Protein AF-A0A0R1ZLY5-F1 (afdb_monomer_lite)

Structure (mmCIF, N/CA/C/O backbone):
data_AF-A0A0R1ZLY5-F1
#
_entry.id   AF-A0A0R1ZLY5-F1
#
loop_
_atom_site.group_PDB
_atom_site.id
_atom_site.type_symbol
_atom_site.label_atom_id
_atom_site.label_alt_id
_atom_site.label_comp_id
_atom_site.label_asym_id
_atom_site.label_entity_id
_atom_site.label_seq_id
_atom_site.pdbx_PDB_ins_code
_atom_site.Cartn_x
_atom_site.Cartn_y
_atom_site.Cartn_z
_atom_site.occupancy
_atom_site.B_iso_or_equiv
_atom_site.auth_seq_id
_atom_site.auth_comp_id
_atom_site.auth_asym_id
_atom_site.auth_atom_id
_atom_site.pdbx_PDB_model_num
ATOM 1 N N . MET A 1 1 ? 15.701 13.823 1.569 1.00 39.06 1 MET A N 1
ATOM 2 C CA . MET A 1 1 ? 14.254 14.035 1.330 1.00 39.06 1 MET A CA 1
ATOM 3 C C . MET A 1 1 ? 13.509 12.902 2.009 1.00 39.06 1 MET A C 1
ATOM 5 O O . MET A 1 1 ? 13.848 11.758 1.742 1.00 39.06 1 MET A O 1
ATOM 9 N N . GLY A 1 2 ? 12.582 13.199 2.921 1.00 54.44 2 GLY A N 1
ATOM 10 C CA . GLY A 1 2 ? 11.719 12.169 3.505 1.00 54.44 2 GLY A CA 1
ATOM 11 C C . GLY A 1 2 ? 10.711 11.690 2.463 1.00 54.44 2 GLY A C 1
ATOM 12 O O . GLY A 1 2 ? 10.192 12.507 1.705 1.00 54.44 2 GLY A O 1
ATOM 13 N N . VAL A 1 3 ? 10.481 10.382 2.391 1.00 60.22 3 VAL A N 1
ATOM 14 C CA . VAL A 1 3 ? 9.402 9.816 1.573 1.00 60.22 3 VAL A CA 1
ATOM 15 C C . VAL A 1 3 ? 8.084 10.113 2.285 1.00 60.22 3 VAL A C 1
ATOM 17 O O . VAL A 1 3 ? 7.973 9.901 3.494 1.00 60.22 3 VAL A O 1
ATOM 20 N N . GLU A 1 4 ? 7.116 10.645 1.545 1.00 68.56 4 GLU A N 1
ATOM 21 C CA . GLU A 1 4 ? 5.761 10.904 2.026 1.00 68.56 4 GLU A CA 1
ATOM 22 C C . GLU A 1 4 ? 4.780 10.065 1.209 1.00 68.56 4 GLU A C 1
ATOM 24 O O . GLU A 1 4 ? 4.913 9.975 -0.017 1.00 68.56 4 GLU A O 1
ATOM 29 N N . PHE A 1 5 ? 3.780 9.487 1.871 1.00 69.38 5 PHE A N 1
ATOM 30 C CA . PHE A 1 5 ? 2.720 8.737 1.205 1.00 69.38 5 PHE A CA 1
ATOM 31 C C . PHE A 1 5 ? 1.347 9.180 1.697 1.00 69.38 5 PHE A C 1
ATOM 33 O O . PHE A 1 5 ? 1.143 9.524 2.867 1.00 69.38 5 PHE A O 1
ATOM 40 N N . LYS A 1 6 ? 0.387 9.199 0.774 1.00 73.06 6 LYS A N 1
ATOM 41 C CA . LYS A 1 6 ? -1.008 9.501 1.063 1.00 73.06 6 LYS A CA 1
ATOM 42 C C . LYS A 1 6 ? -1.801 8.201 1.106 1.00 73.06 6 LYS A C 1
ATOM 44 O O . LYS A 1 6 ? -1.775 7.424 0.162 1.00 73.06 6 LYS A O 1
ATOM 49 N N . VAL A 1 7 ? -2.564 8.006 2.168 1.00 74.81 7 VAL A N 1
ATOM 50 C CA . VAL A 1 7 ? -3.561 6.945 2.274 1.00 74.81 7 VAL A CA 1
ATOM 51 C C . VAL A 1 7 ? -4.941 7.515 1.979 1.00 74.81 7 VAL A C 1
ATOM 53 O O . VAL A 1 7 ? -5.256 8.636 2.380 1.00 74.81 7 VAL A O 1
ATOM 56 N N . GLN A 1 8 ? -5.777 6.769 1.271 1.00 76.00 8 GLN A N 1
ATOM 57 C CA . GLN A 1 8 ? -7.203 7.056 1.130 1.00 76.00 8 GLN A CA 1
ATOM 58 C C . GLN A 1 8 ? -7.993 5.774 1.340 1.00 76.00 8 GLN A C 1
ATOM 60 O O . GLN A 1 8 ? -7.547 4.696 0.971 1.00 76.00 8 GLN A O 1
ATOM 65 N N . ILE A 1 9 ? -9.149 5.894 1.966 1.00 75.00 9 ILE A N 1
ATOM 66 C CA . ILE A 1 9 ? -10.035 4.784 2.285 1.00 75.00 9 ILE A CA 1
ATOM 67 C C . ILE A 1 9 ? -11.384 5.174 1.738 1.00 75.00 9 ILE A C 1
ATOM 69 O O . ILE A 1 9 ? -11.871 6.270 2.036 1.00 75.00 9 ILE A O 1
ATOM 73 N N . PHE A 1 10 ? -11.946 4.302 0.920 1.00 73.19 10 PHE A N 1
ATOM 74 C CA . PHE A 1 10 ? -13.261 4.514 0.350 1.00 73.19 10 PHE A CA 1
ATOM 75 C C . PHE A 1 10 ? -14.304 3.668 1.063 1.00 73.19 10 PHE A C 1
ATOM 77 O O . PHE A 1 10 ? -13.975 2.683 1.727 1.00 73.19 10 PHE A O 1
ATOM 84 N N . ASP A 1 11 ? -15.559 4.083 0.923 1.00 65.31 11 ASP A N 1
ATOM 85 C CA . ASP A 1 11 ? -16.693 3.261 1.307 1.00 65.31 11 ASP A CA 1
ATOM 86 C C . ASP A 1 11 ? -16.713 1.935 0.532 1.00 65.31 11 ASP A C 1
ATOM 88 O O . ASP A 1 11 ? -15.950 1.692 -0.405 1.00 65.31 11 ASP A O 1
ATOM 92 N N . ASN A 1 12 ? -17.618 1.060 0.948 1.00 63.25 12 ASN A N 1
ATOM 93 C CA . ASN A 1 12 ? -17.848 -0.250 0.350 1.00 63.25 12 ASN A CA 1
ATOM 94 C C . ASN A 1 12 ? -18.274 -0.209 -1.130 1.00 63.25 12 ASN A C 1
ATOM 96 O O . ASN A 1 12 ? -18.310 -1.238 -1.796 1.00 63.25 12 ASN A O 1
ATOM 100 N N . ARG A 1 13 ? -18.623 0.971 -1.649 1.00 61.69 13 ARG A N 1
ATOM 101 C CA . ARG A 1 13 ? -18.973 1.185 -3.056 1.00 61.69 13 ARG A CA 1
ATOM 102 C C . ARG A 1 13 ? -17.838 1.827 -3.843 1.00 61.69 13 ARG A C 1
ATOM 104 O O . ARG A 1 13 ? -17.971 2.004 -5.044 1.00 61.69 13 ARG A O 1
ATOM 111 N N . GLY A 1 14 ? -16.732 2.200 -3.198 1.00 62.78 14 GLY A N 1
ATOM 112 C CA . GLY A 1 14 ? -15.661 2.949 -3.849 1.00 62.78 14 GLY A CA 1
ATOM 113 C C . GLY A 1 14 ? -16.071 4.359 -4.298 1.00 62.78 14 GLY A C 1
ATOM 114 O O . GLY A 1 14 ? -15.314 5.017 -5.005 1.00 62.78 14 GLY A O 1
ATOM 115 N N . GLU A 1 15 ? -17.246 4.846 -3.900 1.00 63.34 15 GLU A N 1
ATOM 116 C CA . GLU A 1 15 ? -17.850 6.082 -4.417 1.00 63.34 15 GLU A CA 1
ATOM 117 C C . GLU A 1 15 ? -17.428 7.305 -3.598 1.00 63.34 15 GLU A C 1
ATOM 119 O O . GLU A 1 15 ? -17.327 8.417 -4.122 1.00 63.34 15 GLU A O 1
ATOM 124 N N . ALA A 1 16 ? -17.157 7.110 -2.305 1.00 64.31 16 ALA A N 1
ATOM 125 C CA . ALA A 1 16 ? -16.828 8.191 -1.386 1.00 64.31 16 ALA A CA 1
ATOM 126 C C . ALA A 1 16 ? -15.566 7.889 -0.579 1.00 64.31 16 ALA A C 1
ATOM 128 O O . ALA A 1 16 ? -15.399 6.796 -0.047 1.00 64.31 16 ALA A O 1
ATOM 129 N N . ILE A 1 17 ? -14.699 8.893 -0.420 1.00 70.88 17 ILE A N 1
ATOM 130 C CA . ILE A 1 17 ? -13.571 8.827 0.515 1.00 70.88 17 ILE A CA 1
ATOM 131 C C . ILE A 1 17 ? -14.124 8.961 1.938 1.00 70.88 17 ILE A C 1
ATOM 133 O O . ILE A 1 17 ? -14.544 10.048 2.338 1.00 70.88 17 ILE A O 1
ATOM 137 N N . ILE A 1 18 ? -14.077 7.876 2.708 1.00 68.75 18 ILE A N 1
ATOM 138 C CA . ILE A 1 18 ? -14.485 7.840 4.120 1.00 68.75 18 ILE A CA 1
ATOM 139 C C . ILE A 1 18 ? -13.324 8.125 5.068 1.00 68.75 18 ILE A C 1
ATOM 141 O O . ILE A 1 18 ? -13.538 8.442 6.223 1.00 68.75 18 ILE A O 1
ATOM 145 N N . ALA A 1 19 ? -12.079 8.031 4.616 1.00 69.31 19 ALA A N 1
ATOM 146 C CA . ALA A 1 19 ? -10.931 8.500 5.379 1.00 69.31 19 ALA A CA 1
ATOM 147 C C . ALA A 1 19 ? -9.766 8.781 4.433 1.00 69.31 19 ALA A C 1
ATOM 149 O O . ALA A 1 19 ? -9.660 8.225 3.346 1.00 69.31 19 ALA A O 1
ATOM 150 N N . GLN A 1 20 ? -8.855 9.657 4.831 1.00 68.69 20 GLN A N 1
ATOM 151 C CA . GLN A 1 20 ? -7.579 9.821 4.128 1.00 68.69 20 GLN A CA 1
ATOM 152 C C . GLN A 1 20 ? -6.447 9.844 5.140 1.00 68.69 20 GLN A C 1
ATOM 154 O O . GLN A 1 20 ? -6.707 9.696 6.309 1.00 68.69 20 GLN A O 1
ATOM 159 N N . GLY A 1 21 ? -5.203 9.959 4.731 1.00 66.75 21 GLY A N 1
ATOM 160 C CA . GLY A 1 21 ? -4.020 9.937 5.576 1.00 66.75 21 GLY A CA 1
ATOM 161 C C . GLY A 1 21 ? -2.935 10.644 4.789 1.00 66.75 21 GLY A C 1
ATOM 162 O O . GLY A 1 21 ? -2.778 10.332 3.617 1.00 66.75 21 GLY A O 1
ATOM 163 N N . LEU A 1 22 ? -2.195 11.590 5.351 1.00 69.25 22 LEU A N 1
ATOM 164 C CA . LEU A 1 22 ? -0.928 12.015 4.749 1.00 69.25 22 LEU A CA 1
ATOM 165 C C . LEU A 1 22 ? 0.164 11.701 5.745 1.00 69.25 22 LEU A C 1
ATOM 167 O O . LEU A 1 22 ? 0.196 12.356 6.780 1.00 69.25 22 LEU A O 1
ATOM 171 N N . VAL A 1 23 ? 1.002 10.719 5.430 1.00 67.50 23 VAL A N 1
ATOM 172 C CA . VAL A 1 23 ? 2.166 10.345 6.226 1.00 67.50 23 VAL A CA 1
ATOM 173 C C . VAL A 1 23 ? 3.381 11.041 5.640 1.00 67.50 23 VAL A C 1
ATOM 175 O O . VAL A 1 23 ? 3.787 10.749 4.518 1.00 67.50 23 VAL A O 1
ATOM 178 N N . GLY A 1 24 ? 3.964 11.959 6.405 1.00 65.31 24 GLY A N 1
ATOM 179 C CA . GLY A 1 24 ? 5.207 12.637 6.041 1.00 65.31 24 GLY A CA 1
ATOM 180 C C . GLY A 1 24 ? 6.249 12.573 7.150 1.00 65.31 24 GLY A C 1
ATOM 181 O O . GLY A 1 24 ? 5.917 12.295 8.305 1.00 65.31 24 GLY A O 1
ATOM 182 N N . ARG A 1 25 ? 7.511 12.855 6.791 1.00 64.44 25 ARG A N 1
ATOM 183 C CA . ARG A 1 25 ? 8.661 12.920 7.721 1.00 64.44 25 ARG A CA 1
ATOM 184 C C . ARG A 1 25 ? 8.899 11.626 8.518 1.00 64.44 25 ARG A C 1
ATOM 186 O O . ARG A 1 25 ? 9.163 11.645 9.718 1.00 64.44 25 ARG A O 1
ATOM 193 N N . ILE A 1 26 ? 8.804 10.482 7.842 1.00 60.84 26 ILE A N 1
ATOM 194 C CA . ILE A 1 26 ? 9.117 9.170 8.428 1.00 60.84 26 ILE A CA 1
ATOM 195 C C . ILE A 1 26 ? 10.593 9.156 8.864 1.00 60.84 26 ILE A C 1
ATOM 197 O O . ILE A 1 26 ? 11.458 9.618 8.116 1.00 60.84 26 ILE A O 1
ATOM 201 N N . SER A 1 27 ? 10.869 8.641 10.067 1.00 51.97 27 SER A N 1
ATOM 202 C CA . SER A 1 27 ? 12.217 8.582 10.667 1.00 51.97 27 SER A CA 1
ATOM 203 C C . SER A 1 27 ? 12.859 9.946 11.008 1.00 51.97 27 SER A C 1
ATOM 205 O O . SER A 1 27 ? 14.075 10.027 11.173 1.00 51.97 27 SER A O 1
ATOM 207 N N . GLN A 1 28 ? 12.067 11.016 11.139 1.00 54.44 28 GLN A N 1
ATOM 208 C CA . GLN A 1 28 ? 12.472 12.279 11.782 1.00 54.44 28 GLN A CA 1
ATOM 209 C C . GLN A 1 28 ? 11.835 12.382 13.182 1.00 54.44 28 GLN A C 1
ATOM 211 O O . GLN A 1 28 ? 10.938 11.602 13.494 1.00 54.44 28 GLN A O 1
ATOM 216 N N . GLN A 1 29 ? 12.286 13.317 14.035 1.00 42.22 29 GLN A N 1
ATOM 217 C CA . GLN A 1 29 ? 11.785 13.472 15.419 1.00 42.22 29 GLN A CA 1
ATOM 218 C C . GLN A 1 29 ? 10.248 13.600 15.510 1.00 42.22 29 GLN A C 1
ATOM 220 O O . GLN A 1 29 ? 9.670 13.227 16.528 1.00 42.22 29 GLN A O 1
ATOM 225 N N . GLU A 1 30 ? 9.583 14.031 14.432 1.00 41.09 30 GLU A N 1
ATOM 226 C CA . GLU A 1 30 ? 8.127 14.099 14.326 1.00 41.09 30 GLU A CA 1
ATOM 227 C C . GLU A 1 30 ? 7.645 13.597 12.956 1.00 41.09 30 GLU A C 1
ATOM 229 O O . GLU A 1 30 ? 8.057 14.108 11.912 1.00 41.09 30 GLU A O 1
ATOM 234 N N . SER A 1 31 ? 6.726 12.628 12.958 1.00 42.53 31 SER A N 1
ATOM 235 C CA . SER A 1 31 ? 5.930 12.248 11.785 1.00 42.53 31 SER A CA 1
ATOM 236 C C . SER A 1 31 ? 4.496 12.765 11.955 1.00 42.53 31 SER A C 1
ATOM 238 O O . SER A 1 31 ? 3.996 12.900 13.072 1.00 42.53 31 SER A O 1
ATOM 240 N N . SER A 1 32 ? 3.815 13.084 10.853 1.00 46.06 32 SER A N 1
ATOM 241 C CA . SER A 1 32 ? 2.427 13.583 10.890 1.00 46.06 32 SER A CA 1
ATOM 242 C C . SER A 1 32 ? 1.529 12.724 10.007 1.00 46.06 32 SER A C 1
ATOM 244 O O . SER A 1 32 ? 1.983 12.340 8.931 1.00 46.06 32 SER A O 1
ATOM 246 N N . ILE A 1 33 ? 0.304 12.412 10.464 1.00 49.44 33 ILE A N 1
ATOM 247 C CA . ILE A 1 33 ? -0.682 11.563 9.769 1.00 49.44 33 ILE A CA 1
ATOM 248 C C . ILE A 1 33 ? -2.045 12.279 9.709 1.00 49.44 33 ILE A C 1
ATOM 250 O O . ILE A 1 33 ? -2.853 12.217 10.630 1.00 49.44 33 ILE A O 1
ATOM 254 N N . LYS A 1 34 ? -2.352 12.966 8.603 1.00 44.03 34 LYS A N 1
ATOM 255 C CA . LYS A 1 34 ? -3.630 13.712 8.485 1.00 44.03 34 LYS A CA 1
ATOM 256 C C . LYS A 1 34 ? -4.782 12.878 7.932 1.00 44.03 34 LYS A C 1
ATOM 258 O O . LYS A 1 34 ? -4.759 12.580 6.738 1.00 44.03 34 LYS A O 1
ATOM 263 N N . VAL A 1 35 ? -5.816 12.603 8.735 1.00 46.44 35 VAL A N 1
ATOM 264 C CA . VAL A 1 35 ? -7.001 11.835 8.319 1.00 46.44 35 VAL A CA 1
ATOM 265 C C . VAL A 1 35 ? -8.256 12.699 8.184 1.00 46.44 35 VAL A C 1
ATOM 267 O O . VAL A 1 35 ? -8.802 13.161 9.174 1.00 46.44 35 VAL A O 1
ATOM 270 N N . LYS A 1 36 ? -8.800 12.898 6.962 1.00 45.28 36 LYS A N 1
ATOM 271 C CA . LYS A 1 36 ? -10.162 13.476 6.817 1.00 45.28 36 LYS A CA 1
ATOM 272 C C . LYS A 1 36 ? -11.219 12.401 7.071 1.00 45.28 36 LYS A C 1
ATOM 274 O O . LYS A 1 36 ? -11.879 11.938 6.152 1.00 45.28 36 LYS A O 1
ATOM 279 N N . TYR A 1 37 ? -11.362 12.068 8.343 1.00 43.28 37 TYR A N 1
ATOM 280 C CA . TYR A 1 37 ? -12.617 11.713 8.991 1.00 43.28 37 TYR A CA 1
ATOM 281 C C . TYR A 1 37 ? -12.587 12.423 10.345 1.00 43.28 37 TYR A C 1
ATOM 283 O O . TYR A 1 37 ? -12.088 11.869 11.308 1.00 43.28 37 TYR A O 1
ATOM 291 N N . LYS A 1 38 ? -12.959 13.713 10.367 1.00 46.16 38 LYS A N 1
ATOM 292 C CA . LYS A 1 38 ? -13.051 14.631 11.532 1.00 46.16 38 LYS A CA 1
ATOM 293 C C . LYS A 1 38 ? -11.977 14.543 12.650 1.00 46.16 38 LYS A C 1
ATOM 295 O O . LYS A 1 38 ? -12.225 15.067 13.731 1.00 46.16 38 LYS A O 1
ATOM 300 N N . VAL A 1 39 ? -10.813 13.926 12.424 1.00 50.69 39 VAL A N 1
ATOM 301 C CA . VAL A 1 39 ? -9.774 13.685 13.436 1.00 50.69 39 VAL A CA 1
ATOM 302 C C . VAL A 1 39 ? -8.393 13.710 12.779 1.00 50.69 39 VAL A C 1
ATOM 304 O O . VAL A 1 39 ? -8.047 12.834 11.990 1.00 50.69 39 VAL A O 1
ATOM 307 N N . AS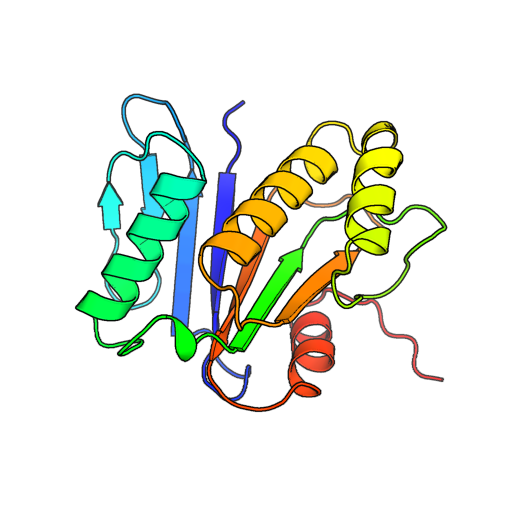P A 1 40 ? -7.587 14.710 13.128 1.00 55.47 40 ASP A N 1
ATOM 308 C CA . ASP A 1 40 ? -6.162 14.728 12.802 1.00 55.47 40 ASP A CA 1
ATOM 309 C C . ASP A 1 40 ? -5.390 13.877 13.821 1.00 55.47 40 ASP A C 1
ATOM 311 O O . ASP A 1 40 ? -5.577 14.028 15.029 1.00 55.47 40 ASP A O 1
ATOM 315 N N . PHE A 1 41 ? -4.504 12.994 13.347 1.00 56.44 41 PHE A N 1
ATOM 316 C CA . PHE A 1 41 ? -3.639 12.194 14.213 1.00 56.44 41 PHE A CA 1
ATOM 317 C C . PHE A 1 41 ? -2.176 12.621 14.054 1.00 56.44 41 PHE A C 1
ATOM 319 O O . PHE A 1 41 ? -1.567 12.516 12.991 1.00 56.44 41 PHE A O 1
ATOM 326 N N . THR A 1 42 ? -1.562 13.074 15.138 1.00 59.47 42 THR A N 1
ATOM 327 C CA . THR A 1 42 ? -0.115 13.307 15.195 1.00 59.47 42 THR A CA 1
ATOM 328 C C . THR A 1 42 ? 0.540 12.167 15.954 1.00 59.47 42 THR A C 1
ATOM 330 O O . THR A 1 42 ? 0.096 11.812 17.046 1.00 59.47 42 THR A O 1
ATOM 333 N N . GLY A 1 43 ? 1.585 11.577 15.384 1.00 63.16 43 GLY A N 1
ATOM 334 C CA . GLY A 1 43 ? 2.290 10.472 16.014 1.00 63.16 43 GLY A CA 1
ATOM 335 C C . GLY A 1 43 ? 3.593 10.167 15.297 1.00 63.16 43 GLY A C 1
ATOM 336 O O . GLY A 1 43 ? 3.666 10.219 14.071 1.00 63.16 43 GLY A O 1
ATOM 337 N N . THR A 1 44 ? 4.621 9.831 16.065 1.00 67.88 44 THR A N 1
ATOM 338 C CA . THR A 1 44 ? 5.929 9.456 15.528 1.00 67.88 44 THR A CA 1
ATOM 339 C C . THR A 1 44 ? 5.903 8.003 15.074 1.00 67.88 44 THR A C 1
ATOM 341 O O . THR A 1 44 ? 5.494 7.116 15.824 1.00 67.88 44 THR A O 1
ATOM 344 N N . VAL A 1 45 ? 6.345 7.750 13.843 1.00 73.88 45 VAL A N 1
ATOM 345 C CA . VAL A 1 45 ? 6.419 6.401 13.270 1.00 73.88 45 VAL A CA 1
ATOM 346 C C . VAL A 1 45 ? 7.831 6.145 12.755 1.00 73.88 45 VAL A C 1
ATOM 348 O O . VAL A 1 45 ? 8.424 6.971 12.061 1.00 73.88 45 VAL A O 1
ATOM 351 N N . SER A 1 46 ? 8.394 4.997 13.133 1.00 78.12 46 SER A N 1
ATOM 352 C CA . SER A 1 46 ? 9.788 4.642 12.839 1.00 78.12 46 SER A CA 1
ATOM 353 C C . SER A 1 46 ? 10.025 4.369 11.355 1.00 78.12 46 SER A C 1
ATOM 355 O O . SER A 1 46 ? 11.089 4.686 10.826 1.00 78.12 46 SER A O 1
ATOM 357 N N . ASP A 1 47 ? 9.030 3.787 10.686 1.00 77.62 47 ASP A N 1
ATOM 358 C CA . ASP A 1 47 ? 9.085 3.348 9.297 1.00 77.62 47 ASP A CA 1
ATOM 359 C C . ASP A 1 47 ? 7.673 3.230 8.680 1.00 77.62 47 ASP A C 1
ATOM 361 O O . ASP A 1 47 ? 6.656 3.497 9.322 1.00 77.62 47 ASP A O 1
ATOM 365 N N . HIS A 1 48 ? 7.608 2.812 7.412 1.00 76.50 48 HIS A N 1
ATOM 366 C CA . HIS A 1 48 ? 6.354 2.674 6.660 1.00 76.50 48 HIS A CA 1
ATOM 367 C C . HIS A 1 48 ? 5.426 1.585 7.234 1.00 76.50 48 HIS A C 1
ATOM 369 O O . HIS A 1 48 ? 4.207 1.732 7.190 1.00 76.50 48 HIS A O 1
ATOM 375 N N . THR A 1 49 ? 5.977 0.510 7.811 1.00 82.56 49 THR A N 1
ATOM 376 C CA . THR A 1 49 ? 5.182 -0.555 8.448 1.00 82.56 49 THR A CA 1
ATOM 377 C C . THR A 1 49 ? 4.514 -0.026 9.707 1.00 82.56 49 THR A C 1
ATOM 379 O O . THR A 1 49 ? 3.319 -0.252 9.908 1.00 82.56 49 THR A O 1
ATOM 382 N N . ALA A 1 50 ? 5.265 0.706 10.535 1.00 83.88 50 ALA A N 1
ATOM 383 C CA . ALA A 1 50 ? 4.736 1.347 11.733 1.00 83.88 50 ALA A CA 1
ATOM 384 C C . ALA A 1 50 ? 3.649 2.377 11.382 1.00 83.88 50 ALA A C 1
ATOM 386 O O . ALA A 1 50 ? 2.608 2.412 12.038 1.00 83.88 50 ALA A O 1
ATOM 387 N N . ALA A 1 51 ? 3.848 3.147 10.308 1.00 78.69 51 ALA A N 1
ATOM 388 C CA . ALA A 1 51 ? 2.873 4.112 9.808 1.00 78.69 51 ALA A CA 1
ATOM 389 C C . ALA A 1 51 ? 1.547 3.466 9.383 1.00 78.69 51 ALA A C 1
ATOM 391 O O . ALA A 1 51 ? 0.487 3.864 9.868 1.00 78.69 51 ALA A O 1
ATOM 392 N N . LEU A 1 52 ? 1.594 2.437 8.532 1.00 80.94 52 LEU A N 1
ATOM 393 C CA . LEU A 1 52 ? 0.392 1.715 8.097 1.00 80.94 52 LEU A CA 1
ATOM 394 C C . LEU A 1 52 ? -0.303 1.014 9.271 1.00 80.94 52 LEU A C 1
ATOM 396 O O . LEU A 1 52 ? -1.520 1.111 9.421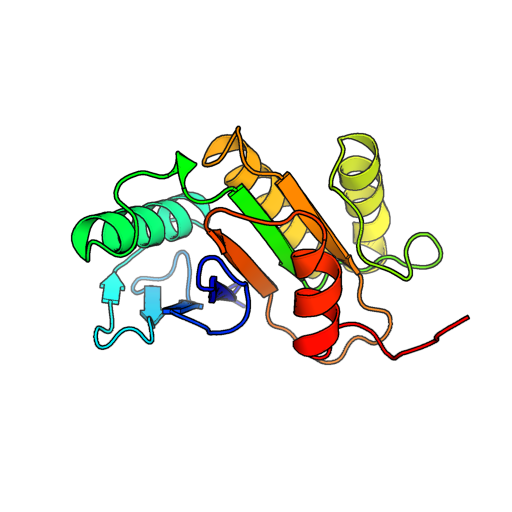 1.00 80.94 52 LEU A O 1
ATOM 400 N N . SER A 1 53 ? 0.472 0.398 10.166 1.00 84.69 53 SER A N 1
ATOM 401 C CA . SER A 1 53 ? -0.065 -0.234 11.378 1.00 84.69 53 SER A CA 1
ATOM 402 C C . SER A 1 53 ? -0.766 0.774 12.292 1.00 84.69 53 SER A C 1
ATOM 404 O O . SER A 1 53 ? -1.806 0.463 12.874 1.00 84.69 53 SER A O 1
ATOM 406 N N . PHE A 1 54 ? -0.217 1.985 12.429 1.00 83.19 54 PHE A N 1
ATOM 407 C CA . PHE A 1 54 ? -0.850 3.060 13.189 1.00 83.19 54 PHE A CA 1
ATOM 408 C C . PHE A 1 54 ? -2.175 3.482 12.553 1.00 83.19 54 PHE A C 1
ATOM 410 O O . PHE A 1 54 ? -3.174 3.571 13.264 1.00 83.19 54 PHE A O 1
ATOM 417 N N . ILE A 1 55 ? -2.201 3.685 11.231 1.00 79.88 55 ILE A N 1
ATOM 418 C CA . ILE A 1 55 ? -3.423 4.040 10.498 1.00 79.88 55 ILE A CA 1
ATOM 419 C C . ILE A 1 55 ? -4.501 2.988 10.750 1.00 79.88 55 ILE A C 1
ATOM 421 O O . ILE A 1 55 ? -5.572 3.337 11.236 1.00 79.88 55 ILE A O 1
ATOM 425 N N . PHE A 1 56 ? -4.201 1.707 10.532 1.00 84.25 56 PHE A N 1
ATOM 426 C CA . PHE A 1 56 ? -5.151 0.616 10.752 1.00 84.25 56 PHE A CA 1
ATOM 427 C C . PHE A 1 56 ? -5.702 0.564 12.180 1.00 84.25 56 PHE A C 1
ATOM 429 O O . PHE A 1 56 ? -6.908 0.397 12.369 1.00 84.25 56 PHE A O 1
ATOM 436 N N . LYS A 1 57 ? -4.852 0.784 13.190 1.00 86.00 57 LYS A N 1
ATOM 437 C CA . LYS A 1 57 ? -5.303 0.895 14.585 1.00 86.00 57 LYS A CA 1
ATOM 438 C C . LYS A 1 57 ? -6.281 2.053 14.783 1.00 86.00 57 LYS A C 1
ATOM 440 O O . LYS A 1 57 ? -7.257 1.883 15.510 1.00 86.00 57 LYS A O 1
ATOM 445 N N . GLN A 1 58 ? -6.049 3.206 14.151 1.00 82.25 58 GLN A N 1
ATOM 446 C CA . GLN A 1 58 ? -6.988 4.328 14.237 1.00 82.25 58 GLN A CA 1
ATOM 447 C C . GLN A 1 58 ? -8.313 4.023 13.536 1.00 82.25 58 GLN A C 1
ATOM 449 O O . GLN A 1 58 ? -9.355 4.370 14.081 1.00 82.25 58 GLN A O 1
ATOM 454 N N . LEU A 1 59 ? -8.306 3.333 12.391 1.00 79.06 59 LEU A N 1
ATOM 455 C CA . LEU A 1 59 ? -9.549 2.940 11.709 1.00 79.06 59 LEU A CA 1
ATOM 456 C C . LEU A 1 59 ? -10.425 2.051 12.586 1.00 79.06 59 LEU A C 1
ATOM 458 O O . LEU A 1 59 ? -11.626 2.293 12.684 1.00 79.06 59 LEU A O 1
ATOM 462 N N . ILE A 1 60 ? -9.809 1.076 13.260 1.00 85.88 60 ILE A N 1
ATOM 463 C CA . ILE A 1 60 ? -10.504 0.198 14.206 1.00 85.88 60 ILE A CA 1
ATOM 464 C C . ILE A 1 60 ? -11.018 1.002 15.400 1.00 85.88 60 ILE A C 1
ATOM 466 O O . ILE A 1 60 ? -12.186 0.906 15.765 1.00 85.88 60 ILE A O 1
ATOM 470 N N . LYS A 1 61 ? -10.168 1.852 15.989 1.00 85.75 61 LYS A N 1
ATOM 471 C CA . LYS A 1 61 ? -10.532 2.677 17.151 1.00 85.75 61 LYS A CA 1
ATOM 472 C C . LYS A 1 61 ? -11.685 3.643 16.857 1.00 85.75 61 LYS A C 1
ATOM 474 O O . LYS A 1 61 ? -12.496 3.902 17.740 1.00 85.75 61 LYS A O 1
ATOM 479 N N . LEU A 1 62 ? -11.742 4.188 15.644 1.00 80.88 62 LEU A N 1
ATOM 480 C CA . LEU A 1 62 ? -12.813 5.078 15.193 1.00 80.88 62 LEU A CA 1
ATOM 481 C C . LEU A 1 62 ? -14.084 4.327 14.767 1.00 80.88 62 LEU A C 1
ATOM 483 O O . LEU A 1 62 ? -15.073 4.977 14.436 1.00 80.88 62 LEU A O 1
ATOM 487 N N . GLY A 1 63 ? -14.065 2.990 14.748 1.00 81.94 63 GLY A N 1
ATOM 488 C CA . GLY A 1 63 ? -15.186 2.174 14.283 1.00 81.94 63 GLY A CA 1
ATOM 489 C C . GLY A 1 63 ? -15.446 2.285 12.779 1.00 81.94 63 GLY A C 1
ATOM 490 O O . GLY A 1 63 ? -16.549 1.984 12.338 1.00 81.94 63 GLY A O 1
ATOM 491 N N . ILE A 1 64 ? -14.456 2.734 11.995 1.00 78.12 64 ILE A N 1
ATOM 492 C CA . ILE A 1 64 ? -14.551 2.790 10.525 1.00 78.12 64 ILE A CA 1
ATOM 493 C C . ILE A 1 64 ? -14.522 1.370 9.955 1.00 78.12 64 ILE A C 1
ATOM 495 O O . ILE A 1 64 ? -15.271 1.064 9.036 1.00 78.12 64 ILE A O 1
ATOM 499 N N . ILE A 1 65 ? -13.673 0.514 10.527 1.00 79.00 65 ILE A N 1
ATOM 500 C CA . ILE A 1 65 ? -13.633 -0.931 10.274 1.00 79.00 65 ILE A CA 1
ATOM 501 C C . ILE A 1 65 ? -13.680 -1.647 11.624 1.00 79.00 65 ILE A C 1
ATOM 503 O O . ILE A 1 65 ? -13.114 -1.148 12.596 1.00 79.00 65 ILE A O 1
ATOM 507 N N . SER A 1 66 ? -14.302 -2.818 11.716 1.00 84.75 66 SER A N 1
ATOM 508 C CA . SER A 1 66 ? -14.236 -3.648 12.930 1.00 84.75 66 SER A CA 1
ATOM 509 C C . SER A 1 66 ? -12.962 -4.495 12.968 1.00 84.75 66 SER A C 1
ATOM 511 O O . SER A 1 66 ? -12.397 -4.740 14.036 1.00 84.75 66 SER A O 1
ATOM 513 N N . LYS A 1 67 ? -12.471 -4.908 11.794 1.00 87.56 67 LYS A N 1
ATOM 514 C CA . LYS A 1 67 ? -11.245 -5.696 11.626 1.00 87.56 67 LYS A CA 1
ATOM 515 C C . LYS A 1 67 ? -10.597 -5.451 10.266 1.00 87.56 67 LYS A C 1
ATOM 517 O O . LYS A 1 67 ? -11.237 -4.981 9.333 1.00 87.56 67 LYS A O 1
ATOM 522 N N . LEU A 1 68 ? -9.323 -5.823 10.147 1.00 84.75 68 LEU A N 1
ATOM 523 C CA . LEU A 1 68 ? -8.543 -5.639 8.918 1.00 84.75 68 LEU A CA 1
ATOM 524 C C . LEU A 1 68 ? -9.092 -6.402 7.706 1.00 84.75 68 LEU A C 1
ATOM 526 O O . LEU A 1 68 ? -8.967 -5.907 6.594 1.00 84.75 68 LEU A O 1
ATOM 530 N N . ASP A 1 69 ? -9.732 -7.557 7.917 1.00 85.50 69 ASP A N 1
ATOM 531 C CA . ASP A 1 69 ? -10.310 -8.372 6.834 1.00 85.50 69 ASP A CA 1
ATOM 532 C C . ASP A 1 69 ? -11.410 -7.654 6.039 1.00 85.50 69 ASP A C 1
ATOM 534 O O . ASP A 1 69 ? -11.776 -8.099 4.955 1.00 85.50 69 ASP A O 1
ATOM 538 N N . GLU A 1 70 ? -11.970 -6.564 6.569 1.00 82.19 70 GLU A N 1
ATOM 539 C CA . GLU A 1 70 ? -12.937 -5.751 5.828 1.00 82.19 70 GLU A CA 1
ATOM 540 C C . GLU A 1 70 ? -12.296 -4.965 4.685 1.00 82.19 70 GLU A C 1
ATOM 542 O O . GLU A 1 70 ? -13.007 -4.533 3.780 1.00 82.19 70 GLU A O 1
ATOM 547 N N . ILE A 1 71 ? -10.972 -4.788 4.712 1.00 82.50 71 ILE A N 1
ATOM 548 C CA . ILE A 1 71 ? -10.208 -4.221 3.607 1.00 82.50 71 ILE A CA 1
ATOM 549 C C . ILE A 1 71 ? -9.978 -5.335 2.585 1.00 82.50 71 ILE A C 1
ATOM 551 O O . ILE A 1 71 ? -9.086 -6.170 2.735 1.00 82.50 71 ILE A O 1
ATOM 555 N N . CYS A 1 72 ? -10.789 -5.349 1.533 1.00 80.69 72 CYS A N 1
ATOM 556 C CA . CYS A 1 72 ? -10.759 -6.407 0.523 1.00 80.69 72 CYS A CA 1
ATOM 557 C C . CYS A 1 72 ? -9.785 -6.119 -0.621 1.00 80.69 72 CYS A C 1
ATOM 559 O O . CYS A 1 72 ? -9.412 -7.041 -1.348 1.00 80.69 72 CYS A O 1
ATOM 561 N N . ALA A 1 73 ? -9.380 -4.860 -0.803 1.00 80.62 73 ALA A N 1
ATOM 562 C CA . ALA A 1 73 ? -8.416 -4.499 -1.829 1.00 80.62 73 ALA A CA 1
ATOM 563 C C . ALA A 1 73 ? -7.551 -3.287 -1.460 1.00 80.62 73 ALA A C 1
ATOM 565 O O . ALA A 1 73 ? -7.972 -2.399 -0.709 1.00 80.62 73 ALA A O 1
ATOM 566 N N . VAL A 1 74 ? -6.350 -3.261 -2.038 1.00 83.94 74 VAL A N 1
ATOM 567 C CA . VAL A 1 74 ? -5.348 -2.206 -1.902 1.00 83.94 74 VAL A CA 1
ATOM 568 C C . VAL A 1 74 ? -4.854 -1.778 -3.284 1.00 83.94 74 VAL A C 1
ATOM 570 O O . VAL A 1 74 ? -4.329 -2.583 -4.052 1.00 83.94 74 VAL A O 1
ATOM 573 N N . GLY A 1 75 ? -4.999 -0.496 -3.602 1.00 82.75 75 GLY A N 1
ATOM 574 C CA . GLY A 1 75 ? -4.471 0.115 -4.817 1.00 82.75 75 GLY A CA 1
ATOM 575 C C . GLY A 1 75 ? -3.202 0.920 -4.546 1.00 82.75 75 GLY A C 1
ATOM 576 O O . GLY A 1 75 ? -3.222 1.825 -3.717 1.00 82.75 75 GLY A O 1
ATOM 577 N N . HIS A 1 76 ? -2.126 0.648 -5.284 1.00 83.94 76 HIS A N 1
ATOM 578 C CA . HIS A 1 76 ? -0.844 1.360 -5.230 1.00 83.94 76 HIS A CA 1
ATOM 579 C C . HIS A 1 76 ? -0.663 2.201 -6.484 1.00 83.94 76 HIS A C 1
ATOM 581 O O . HIS A 1 76 ? -0.656 1.676 -7.599 1.00 83.94 76 HIS A O 1
ATOM 587 N N . ARG A 1 77 ? -0.514 3.513 -6.321 1.00 77.12 77 ARG A N 1
ATOM 588 C CA . ARG A 1 77 ? -0.339 4.458 -7.428 1.00 77.12 77 ARG A CA 1
ATOM 589 C C . ARG A 1 77 ? 1.105 4.918 -7.541 1.00 77.12 77 ARG A C 1
ATOM 591 O O . ARG A 1 77 ? 1.759 5.210 -6.547 1.00 77.12 77 ARG A O 1
ATOM 598 N N . GLY A 1 78 ? 1.507 5.202 -8.775 1.00 68.75 78 GLY A N 1
ATOM 599 C CA . GLY A 1 78 ? 2.751 5.917 -9.057 1.00 68.75 78 GLY A CA 1
ATOM 600 C C . GLY A 1 78 ? 3.872 4.959 -9.412 1.00 68.75 78 GLY A C 1
ATOM 601 O O . GLY A 1 78 ? 5.046 5.296 -9.275 1.00 68.75 78 GLY A O 1
ATOM 602 N N . VAL A 1 79 ? 3.491 3.759 -9.844 1.00 75.38 79 VAL A N 1
ATOM 603 C CA . VAL A 1 79 ? 4.404 2.740 -10.328 1.00 75.38 79 VAL A CA 1
ATOM 604 C C . VAL A 1 79 ? 4.764 3.078 -11.772 1.00 75.38 79 VAL A C 1
ATOM 606 O O . VAL A 1 79 ? 3.888 3.297 -12.610 1.00 75.38 79 VAL A O 1
ATOM 609 N N . ALA A 1 80 ? 6.052 3.139 -12.088 1.00 84.06 80 ALA A N 1
ATOM 610 C CA . ALA A 1 80 ? 6.500 3.327 -13.460 1.00 84.06 80 ALA A CA 1
ATOM 611 C C . ALA A 1 80 ? 6.439 1.988 -14.201 1.00 84.06 80 ALA A C 1
ATOM 613 O O . ALA A 1 80 ? 7.171 1.055 -13.858 1.00 84.06 80 ALA A O 1
ATOM 614 N N . GLY A 1 81 ? 5.556 1.896 -15.201 1.00 83.75 81 GLY A N 1
ATOM 615 C CA . GLY A 1 81 ? 5.306 0.668 -15.971 1.00 83.75 81 GLY A CA 1
ATOM 616 C C . GLY A 1 81 ? 6.208 0.488 -17.191 1.00 83.75 81 GLY A C 1
ATOM 617 O O . GLY A 1 81 ? 6.343 -0.619 -17.723 1.00 83.75 81 GLY A O 1
ATOM 618 N N . GLY A 1 82 ? 6.861 1.570 -17.628 1.00 84.69 82 GLY A N 1
ATOM 619 C CA . GLY A 1 82 ? 7.599 1.601 -18.888 1.00 84.69 82 GLY A CA 1
ATOM 620 C C . GLY A 1 82 ? 6.717 1.138 -20.049 1.00 84.69 82 GLY A C 1
ATOM 621 O O . GLY A 1 82 ? 5.525 1.405 -20.082 1.00 84.69 82 GLY A O 1
ATOM 622 N N . LYS A 1 83 ? 7.297 0.378 -20.979 1.00 85.62 83 LYS A N 1
ATOM 623 C CA . LYS A 1 83 ? 6.560 -0.228 -22.101 1.00 85.62 83 LYS A CA 1
ATOM 624 C C . LYS A 1 83 ? 5.783 -1.505 -21.746 1.00 85.62 83 LYS A C 1
ATOM 626 O O . LYS A 1 83 ? 5.257 -2.151 -22.642 1.00 85.62 83 LYS A O 1
ATOM 631 N N . TYR A 1 84 ? 5.834 -1.951 -20.490 1.00 87.19 84 TYR A N 1
ATOM 632 C CA . TYR A 1 84 ? 5.301 -3.260 -20.088 1.00 87.19 84 TYR A CA 1
ATOM 633 C C . TYR A 1 84 ? 3.907 -3.171 -19.481 1.00 87.19 84 TYR A C 1
ATOM 635 O O . TYR A 1 84 ? 3.182 -4.160 -19.517 1.00 87.19 84 TYR A O 1
ATOM 643 N N . PHE A 1 85 ? 3.568 -2.021 -18.902 1.00 84.50 85 PHE A N 1
ATOM 644 C CA . PHE A 1 85 ? 2.282 -1.789 -18.267 1.00 84.50 85 PHE A CA 1
ATOM 645 C C . PHE A 1 85 ? 1.802 -0.377 -18.584 1.00 84.50 85 PHE A C 1
ATOM 647 O O . PHE A 1 85 ? 2.477 0.600 -18.252 1.00 84.50 85 PHE A O 1
ATOM 654 N N . ASP A 1 86 ? 0.632 -0.294 -19.202 1.00 79.00 86 ASP A N 1
ATOM 655 C CA . ASP A 1 86 ? -0.083 0.933 -19.564 1.00 79.00 86 ASP A CA 1
ATOM 656 C C . ASP A 1 86 ? -1.452 1.051 -18.864 1.00 79.00 86 ASP A C 1
ATOM 658 O O . ASP A 1 86 ? -2.117 2.076 -18.972 1.00 79.00 86 ASP A O 1
ATOM 662 N N . HIS A 1 87 ? -1.842 0.035 -18.091 1.00 76.00 87 HIS A N 1
ATOM 663 C CA . HIS A 1 87 ? -3.070 -0.022 -17.300 1.00 76.00 87 HIS A CA 1
ATOM 664 C C . HIS A 1 87 ? -2.808 -0.660 -15.930 1.00 76.00 87 HIS A C 1
ATOM 666 O O . HIS A 1 87 ? -1.751 -1.247 -15.690 1.00 76.00 87 HIS A O 1
ATOM 672 N N . SER A 1 88 ? -3.769 -0.538 -15.013 1.00 80.75 88 SER A N 1
ATOM 673 C CA . SER A 1 88 ? -3.692 -1.160 -13.690 1.00 80.75 88 SER A CA 1
ATOM 674 C C . SER A 1 88 ? -3.719 -2.685 -13.770 1.00 80.75 88 SER A C 1
ATOM 676 O O . SER A 1 88 ? -4.494 -3.246 -14.538 1.00 80.75 88 SER A O 1
ATOM 678 N N . VAL A 1 89 ? -2.932 -3.366 -12.933 1.00 84.44 89 VAL A N 1
ATOM 679 C CA . VAL A 1 89 ? -2.902 -4.840 -12.896 1.00 84.44 89 VAL A CA 1
ATOM 680 C C . VAL A 1 89 ? -2.964 -5.378 -11.470 1.00 84.44 89 VAL A C 1
ATOM 682 O O . VAL A 1 89 ? -2.457 -4.752 -10.536 1.00 84.44 89 VAL A O 1
ATOM 685 N N . ILE A 1 90 ? -3.517 -6.583 -11.312 1.00 88.62 90 ILE A N 1
ATOM 686 C CA . ILE A 1 90 ? -3.429 -7.335 -10.054 1.00 88.62 90 ILE A CA 1
ATOM 687 C C . ILE A 1 90 ? -1.966 -7.716 -9.800 1.00 88.62 90 ILE A C 1
ATOM 689 O O . ILE A 1 90 ? -1.279 -8.288 -10.652 1.00 88.62 90 ILE A O 1
ATOM 693 N N . VAL A 1 91 ? -1.487 -7.412 -8.601 1.00 89.62 91 VAL A N 1
ATOM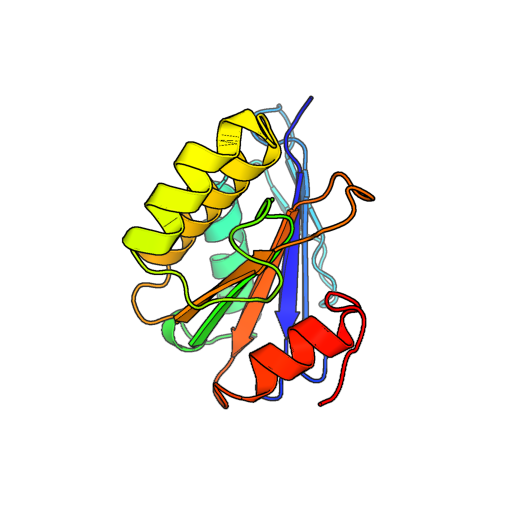 694 C CA . VAL A 1 91 ? -0.116 -7.639 -8.172 1.00 89.62 91 VAL A CA 1
ATOM 695 C C . VAL A 1 91 ? 0.104 -9.118 -7.880 1.00 89.62 91 VAL A C 1
ATOM 697 O O . VAL A 1 91 ? -0.338 -9.679 -6.879 1.00 89.62 91 VAL A O 1
ATOM 700 N N . THR A 1 92 ? 0.889 -9.743 -8.748 1.00 93.69 92 THR A N 1
ATOM 701 C CA . THR A 1 92 ? 1.455 -11.081 -8.554 1.00 93.69 92 THR A CA 1
ATOM 702 C C . THR A 1 92 ? 2.956 -10.990 -8.271 1.00 93.69 92 THR A C 1
ATOM 704 O O . THR A 1 92 ? 3.571 -9.939 -8.464 1.00 93.69 92 THR A O 1
ATOM 707 N N . GLU A 1 93 ? 3.592 -12.101 -7.890 1.00 94.81 93 GLU A N 1
ATOM 708 C CA . GLU A 1 93 ? 5.061 -12.166 -7.773 1.00 94.81 93 GLU A CA 1
ATOM 709 C C . GLU A 1 93 ? 5.765 -11.768 -9.084 1.00 94.81 93 GLU A C 1
ATOM 711 O O . GLU A 1 93 ? 6.771 -11.060 -9.075 1.00 94.81 93 GLU A O 1
ATOM 716 N N . LYS A 1 94 ? 5.197 -12.142 -10.242 1.00 95.94 94 LYS A N 1
ATOM 717 C CA . LYS A 1 94 ? 5.725 -11.744 -11.558 1.00 95.94 94 LYS A CA 1
ATOM 718 C C . LYS A 1 94 ? 5.657 -10.229 -11.767 1.00 95.94 94 LYS A C 1
ATOM 720 O O . LYS A 1 94 ? 6.606 -9.650 -12.297 1.00 95.94 94 LYS A O 1
ATOM 725 N N . VAL A 1 95 ? 4.561 -9.597 -11.342 1.00 93.75 95 VAL A N 1
ATOM 726 C CA . VAL A 1 95 ? 4.386 -8.139 -11.415 1.00 93.75 95 VAL A CA 1
ATOM 727 C C . VAL A 1 95 ? 5.384 -7.443 -10.495 1.00 93.75 95 VAL A C 1
ATOM 729 O O . VAL A 1 95 ? 6.100 -6.559 -10.954 1.00 93.75 95 VAL A O 1
ATOM 732 N N . MET A 1 96 ? 5.526 -7.892 -9.246 1.00 95.38 96 MET A N 1
ATOM 733 C CA . MET A 1 96 ? 6.505 -7.336 -8.303 1.00 95.38 96 MET A CA 1
ATOM 734 C C . MET A 1 96 ? 7.943 -7.427 -8.824 1.00 95.38 96 MET A C 1
ATOM 736 O O . MET A 1 96 ? 8.664 -6.433 -8.801 1.00 95.38 96 MET A O 1
ATOM 740 N N . ASN A 1 97 ? 8.337 -8.576 -9.381 1.00 96.19 97 ASN A N 1
ATOM 741 C CA . ASN A 1 97 ? 9.657 -8.746 -9.995 1.00 96.19 97 ASN A CA 1
ATOM 742 C C . ASN A 1 97 ? 9.866 -7.827 -11.207 1.00 96.19 97 ASN A C 1
ATOM 744 O O . ASN A 1 97 ? 10.985 -7.394 -11.481 1.00 96.19 97 ASN A O 1
ATOM 748 N N . LYS A 1 98 ? 8.805 -7.529 -11.968 1.00 95.19 98 LYS A N 1
ATOM 749 C CA . LYS A 1 98 ? 8.892 -6.578 -13.081 1.00 95.19 98 LYS A CA 1
ATOM 750 C C . LYS A 1 98 ? 9.013 -5.138 -12.579 1.00 95.19 98 LYS A C 1
ATOM 752 O O . LYS A 1 98 ? 9.839 -4.411 -13.119 1.00 95.19 98 LYS A O 1
ATOM 757 N N . ILE A 1 99 ? 8.249 -4.749 -11.555 1.00 92.75 99 ILE A N 1
ATOM 758 C CA . ILE A 1 99 ? 8.350 -3.429 -10.907 1.00 92.75 99 ILE A CA 1
ATOM 759 C C . ILE A 1 99 ? 9.772 -3.199 -10.388 1.00 92.75 99 ILE A C 1
ATOM 761 O O . ILE A 1 99 ? 10.338 -2.134 -10.632 1.00 92.75 99 ILE A O 1
ATOM 765 N N . ASP A 1 100 ? 10.361 -4.214 -9.750 1.00 94.44 100 ASP A N 1
ATOM 766 C CA . ASP A 1 100 ? 11.731 -4.179 -9.233 1.00 94.44 100 ASP A CA 1
ATOM 767 C C . ASP A 1 100 ? 12.756 -3.898 -10.340 1.00 94.44 100 ASP A C 1
ATOM 769 O O . ASP A 1 100 ? 13.524 -2.945 -10.241 1.00 94.44 100 ASP A O 1
ATOM 773 N N . LYS A 1 101 ? 12.684 -4.630 -11.461 1.00 94.00 101 LYS A N 1
ATOM 774 C CA . LYS A 1 101 ? 13.527 -4.379 -12.648 1.00 94.00 101 LYS A CA 1
ATOM 775 C C . LYS A 1 101 ? 13.310 -2.992 -13.250 1.00 94.00 101 LYS A C 1
ATOM 777 O O . LYS A 1 101 ? 14.243 -2.382 -13.755 1.00 94.00 101 LYS A O 1
ATOM 782 N N . LEU A 1 102 ? 12.081 -2.482 -13.199 1.00 92.12 102 LEU A N 1
ATOM 783 C CA . LEU A 1 102 ? 11.751 -1.132 -13.657 1.00 92.12 102 LEU A CA 1
ATOM 784 C C . LEU A 1 102 ? 12.207 -0.041 -12.676 1.00 92.12 102 LEU A C 1
ATOM 786 O O . LEU A 1 102 ? 12.013 1.138 -12.957 1.00 92.12 102 LEU A O 1
ATOM 790 N N . SER A 1 103 ? 12.848 -0.385 -11.555 1.00 90.94 103 SER A N 1
ATOM 791 C CA . SER A 1 103 ? 13.465 0.609 -10.672 1.00 90.94 103 SER A CA 1
ATOM 792 C C . SER A 1 103 ? 14.560 1.410 -11.365 1.00 90.94 103 SER A C 1
ATOM 794 O O . SER A 1 103 ? 14.729 2.572 -11.033 1.00 90.94 103 SER A O 1
ATOM 796 N N . GLU A 1 104 ? 15.230 0.873 -12.387 1.00 88.75 104 GLU A N 1
ATOM 797 C CA . GLU A 1 104 ? 16.153 1.663 -13.219 1.00 88.75 104 GLU A CA 1
ATOM 798 C C . GLU A 1 104 ? 15.449 2.847 -13.908 1.00 88.75 104 GLU A C 1
ATOM 800 O O . GLU A 1 104 ? 16.025 3.925 -14.038 1.00 88.75 104 GLU A O 1
ATOM 805 N N . LEU A 1 105 ? 14.178 2.673 -14.294 1.00 85.00 105 LEU A N 1
ATOM 806 C CA . LEU A 1 105 ? 13.356 3.722 -14.905 1.00 85.00 105 LEU A CA 1
ATOM 807 C C . LEU A 1 105 ? 12.868 4.747 -13.872 1.00 85.00 105 LEU A C 1
ATOM 809 O O . LEU A 1 105 ? 12.671 5.916 -14.199 1.00 85.00 105 LEU A O 1
ATOM 813 N N . ALA A 1 106 ? 12.654 4.311 -12.629 1.00 84.12 106 ALA A N 1
ATOM 814 C CA . ALA A 1 106 ? 12.150 5.146 -11.545 1.00 84.12 106 ALA A CA 1
ATOM 815 C C . ALA A 1 106 ? 12.855 4.831 -10.208 1.00 84.12 106 ALA A C 1
ATOM 817 O O . ALA A 1 106 ? 12.232 4.237 -9.318 1.00 84.12 106 ALA A O 1
ATOM 818 N N . PRO A 1 107 ? 14.121 5.269 -10.029 1.00 84.69 107 PRO A N 1
ATOM 819 C CA . PRO A 1 107 ? 15.012 4.796 -8.956 1.00 84.69 107 PRO A CA 1
ATOM 820 C C . PRO A 1 107 ? 14.539 5.078 -7.533 1.00 84.69 107 PRO A C 1
ATOM 822 O O . PRO A 1 107 ? 14.979 4.432 -6.590 1.00 84.69 107 PRO A O 1
ATOM 825 N N . ILE A 1 108 ? 13.645 6.051 -7.366 1.00 82.56 108 ILE A N 1
ATOM 826 C CA . ILE A 1 108 ? 13.083 6.418 -6.063 1.00 82.56 108 ILE A CA 1
ATOM 827 C C . ILE A 1 108 ? 11.679 5.827 -5.892 1.00 82.56 108 ILE A C 1
ATOM 829 O O . ILE A 1 108 ? 11.325 5.362 -4.812 1.00 82.56 108 ILE A O 1
ATOM 833 N N . HIS A 1 109 ? 10.867 5.833 -6.951 1.00 80.38 109 HIS A N 1
ATOM 834 C CA . HIS A 1 109 ? 9.440 5.537 -6.845 1.00 80.38 109 HIS A CA 1
ATOM 835 C C . HIS A 1 109 ? 9.138 4.041 -6.873 1.00 80.38 109 HIS A C 1
ATOM 837 O O . HIS A 1 109 ? 8.384 3.565 -6.030 1.00 80.38 109 HIS A O 1
ATOM 843 N N . ASN A 1 110 ? 9.727 3.273 -7.791 1.00 88.56 110 ASN A N 1
ATOM 844 C CA . ASN A 1 110 ? 9.442 1.839 -7.878 1.00 88.56 110 ASN A CA 1
ATOM 845 C C . ASN A 1 110 ? 9.922 1.060 -6.643 1.00 88.56 110 ASN A C 1
ATOM 847 O O . ASN A 1 110 ? 9.132 0.266 -6.130 1.00 88.56 110 ASN A O 1
ATOM 851 N N . PRO A 1 111 ? 11.119 1.327 -6.078 1.00 89.44 111 PRO A N 1
ATOM 852 C CA . PRO A 1 111 ? 11.521 0.704 -4.818 1.00 89.44 111 PRO A CA 1
ATOM 853 C C . PRO A 1 111 ? 10.589 1.044 -3.649 1.00 89.44 111 PRO A C 1
ATOM 855 O O . PRO A 1 111 ? 10.281 0.172 -2.834 1.00 89.44 111 PRO A O 1
ATOM 858 N N . ALA A 1 112 ? 10.105 2.290 -3.573 1.00 84.31 112 ALA A N 1
ATOM 859 C CA . ALA A 1 112 ? 9.170 2.710 -2.531 1.00 84.31 112 ALA A CA 1
ATOM 860 C C . ALA A 1 112 ? 7.802 2.020 -2.677 1.00 84.31 112 ALA A C 1
ATOM 862 O O . ALA A 1 112 ? 7.338 1.400 -1.722 1.00 84.31 112 ALA A O 1
ATOM 863 N N . ASN A 1 113 ? 7.224 2.016 -3.884 1.00 85.81 113 ASN A N 1
ATOM 864 C CA . ASN A 1 113 ? 5.987 1.287 -4.188 1.00 85.81 113 ASN A CA 1
ATOM 865 C C . ASN A 1 113 ? 6.117 -0.209 -3.868 1.00 85.81 113 ASN A C 1
ATOM 867 O O . ASN A 1 113 ? 5.249 -0.796 -3.231 1.00 85.81 113 ASN A O 1
ATOM 871 N N . LEU A 1 114 ? 7.224 -0.844 -4.269 1.00 90.62 114 LEU A N 1
ATOM 872 C CA . LEU A 1 114 ? 7.445 -2.267 -4.018 1.00 90.62 114 LEU A CA 1
ATOM 873 C C . LEU A 1 114 ? 7.533 -2.571 -2.516 1.00 90.62 114 LEU A C 1
ATOM 875 O O . LEU A 1 114 ? 7.050 -3.610 -2.060 1.00 90.62 114 LEU A O 1
ATOM 879 N N . LYS A 1 115 ? 8.137 -1.669 -1.736 1.00 88.50 115 LYS A N 1
ATOM 880 C CA . LYS A 1 115 ? 8.169 -1.771 -0.275 1.00 88.50 115 LYS A CA 1
ATOM 881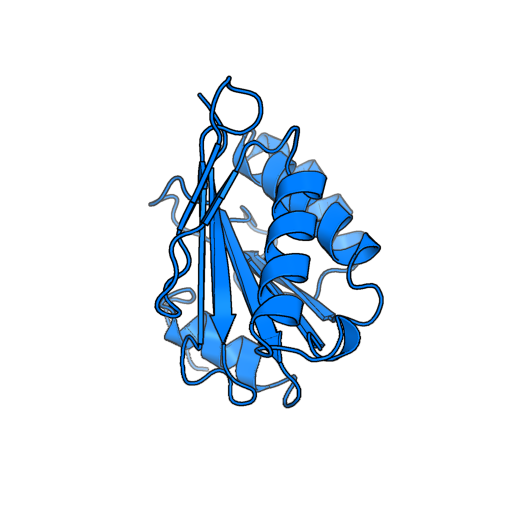 C C . LYS A 1 115 ? 6.763 -1.662 0.320 1.00 88.50 115 LYS A C 1
ATOM 883 O O . LYS A 1 115 ? 6.429 -2.473 1.181 1.00 88.50 115 LYS A O 1
ATOM 888 N N . GLU A 1 116 ? 5.949 -0.715 -0.139 1.00 84.75 116 GLU A N 1
ATOM 889 C CA . GLU A 1 116 ? 4.561 -0.540 0.316 1.00 84.75 116 GLU A CA 1
ATOM 890 C C . GLU A 1 116 ? 3.689 -1.754 -0.012 1.00 84.75 116 GLU A C 1
ATOM 892 O O . GLU A 1 116 ? 3.034 -2.279 0.889 1.00 84.75 116 GLU A O 1
ATOM 897 N N . ILE A 1 117 ? 3.768 -2.271 -1.243 1.00 89.50 117 ILE A N 1
ATOM 898 C CA . ILE A 1 117 ? 3.095 -3.507 -1.675 1.00 89.50 117 ILE A CA 1
ATOM 899 C C . ILE A 1 117 ? 3.467 -4.674 -0.754 1.00 89.50 117 ILE A C 1
ATOM 901 O O . ILE A 1 117 ? 2.598 -5.382 -0.253 1.00 89.50 117 ILE A O 1
ATOM 905 N N . LYS A 1 118 ? 4.763 -4.879 -0.486 1.00 92.19 118 LYS A N 1
ATOM 906 C CA . LYS A 1 118 ? 5.228 -5.975 0.384 1.00 92.19 118 LYS A CA 1
ATOM 907 C C . LYS A 1 118 ? 4.717 -5.835 1.819 1.00 92.19 118 LYS A C 1
ATOM 909 O O . LYS A 1 118 ? 4.432 -6.840 2.470 1.00 92.19 118 LYS A O 1
ATOM 914 N N . ILE A 1 119 ? 4.627 -4.607 2.329 1.00 88.94 119 ILE A N 1
ATOM 915 C CA . ILE A 1 119 ? 4.086 -4.341 3.665 1.00 88.94 119 ILE A CA 1
ATOM 916 C C . ILE A 1 119 ? 2.578 -4.609 3.691 1.00 88.94 119 ILE A C 1
ATOM 918 O O . ILE A 1 119 ? 2.120 -5.298 4.601 1.00 88.94 119 ILE A O 1
ATOM 922 N N . CYS A 1 120 ? 1.829 -4.120 2.700 1.00 88.12 120 CYS A N 1
ATOM 923 C CA . CYS A 1 120 ? 0.384 -4.328 2.608 1.00 88.12 120 CYS A CA 1
ATOM 924 C C . CYS A 1 120 ? 0.046 -5.817 2.471 1.00 88.12 120 CYS A C 1
ATOM 926 O O . CYS A 1 120 ? -0.714 -6.307 3.299 1.00 88.12 120 CYS A O 1
ATOM 928 N N . LYS A 1 121 ? 0.744 -6.577 1.611 1.00 90.19 121 LYS A N 1
ATOM 929 C CA . LYS A 1 121 ? 0.569 -8.040 1.493 1.00 90.19 121 LYS A CA 1
ATOM 930 C C . LYS A 1 121 ? 0.749 -8.775 2.817 1.00 90.19 121 LYS A C 1
ATOM 932 O O . LYS A 1 121 ? 0.090 -9.779 3.064 1.00 90.19 121 LYS A O 1
ATOM 937 N N . ARG A 1 122 ? 1.665 -8.301 3.667 1.00 91.38 122 ARG A N 1
ATOM 938 C CA . ARG A 1 122 ? 1.911 -8.897 4.986 1.00 91.38 122 ARG A CA 1
ATOM 939 C C . ARG A 1 122 ? 0.840 -8.510 6.007 1.00 91.38 122 ARG A C 1
ATOM 941 O O . ARG A 1 122 ? 0.492 -9.337 6.841 1.00 91.38 122 ARG A O 1
ATOM 948 N N . LEU A 1 123 ? 0.373 -7.262 5.987 1.00 87.31 123 LEU A N 1
ATOM 949 C CA . LEU A 1 123 ? -0.622 -6.757 6.941 1.00 87.31 123 LEU A CA 1
ATOM 950 C C . LEU A 1 123 ? -2.061 -7.143 6.563 1.00 87.31 123 LEU A C 1
ATOM 952 O O . LEU A 1 123 ? -2.898 -7.272 7.451 1.00 87.31 123 LEU A O 1
ATOM 956 N N . LEU A 1 124 ? -2.335 -7.323 5.271 1.00 88.75 124 LEU A N 1
ATOM 957 C CA . LEU A 1 124 ? -3.646 -7.579 4.675 1.00 88.75 124 LEU A CA 1
ATOM 958 C C . LEU A 1 124 ? -3.571 -8.796 3.728 1.00 88.75 124 LEU A C 1
ATOM 960 O O . LEU A 1 124 ? -3.770 -8.657 2.523 1.00 88.75 124 LEU A O 1
ATOM 964 N N . PRO A 1 125 ? -3.276 -10.007 4.235 1.00 90.06 125 PRO A N 1
ATOM 965 C CA . PRO A 1 125 ? -2.999 -11.180 3.395 1.00 90.06 125 PRO A CA 1
ATOM 966 C C . PRO A 1 125 ? -4.183 -11.631 2.527 1.00 90.06 125 PRO A C 1
ATOM 968 O O . PRO A 1 125 ? -3.982 -12.313 1.525 1.00 90.06 125 PRO A O 1
ATOM 971 N N . ASN A 1 126 ? -5.405 -11.253 2.910 1.00 86.88 126 ASN A N 1
ATOM 972 C CA . ASN A 1 126 ? -6.636 -11.583 2.193 1.00 86.88 126 ASN A CA 1
ATOM 973 C C . ASN A 1 126 ? -7.041 -10.507 1.171 1.00 86.88 126 ASN A C 1
ATOM 975 O O . ASN A 1 126 ? -7.966 -10.731 0.391 1.00 86.88 126 ASN A O 1
ATOM 979 N N . ALA A 1 127 ? -6.386 -9.341 1.184 1.00 85.81 127 ALA A N 1
ATOM 980 C CA . ALA A 1 127 ? -6.713 -8.250 0.281 1.00 85.81 127 ALA A CA 1
ATOM 981 C C . ALA A 1 127 ? -6.100 -8.478 -1.104 1.00 85.81 127 ALA A C 1
ATOM 983 O O . ALA A 1 127 ? -4.970 -8.949 -1.249 1.00 85.81 127 ALA A O 1
ATOM 984 N N . ILE A 1 128 ? -6.840 -8.097 -2.140 1.00 86.31 128 ILE A N 1
ATOM 985 C CA . ILE A 1 128 ? -6.320 -8.049 -3.505 1.00 86.31 128 ILE A CA 1
ATOM 986 C C . ILE A 1 128 ? -5.430 -6.812 -3.626 1.00 86.31 128 ILE A C 1
ATOM 988 O O . ILE A 1 128 ? -5.826 -5.715 -3.251 1.00 86.31 128 ILE A O 1
ATOM 992 N N . GLU A 1 129 ? -4.235 -6.980 -4.176 1.00 86.06 129 GLU A N 1
ATOM 993 C CA . GLU A 1 129 ? -3.242 -5.915 -4.352 1.00 86.06 129 GLU A CA 1
ATOM 994 C C . GLU A 1 129 ? -3.183 -5.497 -5.825 1.00 86.06 129 GLU A C 1
ATOM 996 O O . GLU A 1 129 ? -3.157 -6.360 -6.703 1.00 86.06 129 GLU A O 1
ATOM 1001 N N . ILE A 1 130 ? -3.218 -4.195 -6.120 1.00 85.88 130 ILE A N 1
ATOM 1002 C CA . ILE A 1 130 ? -3.338 -3.658 -7.485 1.00 85.88 130 ILE A CA 1
ATOM 1003 C C . ILE A 1 130 ? -2.321 -2.546 -7.662 1.00 85.88 130 ILE A C 1
ATOM 1005 O O . ILE A 1 130 ? -2.244 -1.633 -6.846 1.00 85.88 130 ILE A O 1
ATOM 1009 N N . ALA A 1 131 ? -1.561 -2.592 -8.751 1.00 84.88 131 ALA A N 1
ATOM 1010 C CA . ALA A 1 131 ? -0.636 -1.533 -9.126 1.00 84.88 131 ALA A CA 1
ATOM 1011 C C . ALA A 1 131 ? -1.232 -0.719 -10.279 1.00 84.88 131 ALA A C 1
ATOM 1013 O O . ALA A 1 131 ? -1.453 -1.268 -11.357 1.00 84.88 131 ALA A O 1
ATOM 1014 N N . ALA A 1 132 ? -1.464 0.578 -10.061 1.00 82.31 132 ALA A N 1
ATOM 1015 C CA . ALA A 1 132 ? -1.787 1.544 -11.109 1.00 82.31 132 ALA A CA 1
ATOM 1016 C C . ALA A 1 132 ? -0.506 2.179 -11.647 1.00 82.31 132 ALA A C 1
ATOM 1018 O O . ALA A 1 132 ? 0.178 2.954 -10.957 1.00 82.31 132 ALA A O 1
ATOM 1019 N N . PHE A 1 133 ? -0.203 1.853 -12.900 1.00 81.25 133 PHE A N 1
ATOM 1020 C CA . PHE A 1 133 ? 0.965 2.369 -13.591 1.00 81.25 133 PHE A CA 1
ATOM 1021 C C . PHE A 1 133 ? 0.676 3.729 -14.218 1.00 81.25 133 PHE A C 1
ATOM 1023 O O . PHE A 1 133 ? -0.389 3.949 -14.788 1.00 81.25 133 PHE A O 1
ATOM 1030 N N . ILE A 1 134 ? 1.628 4.653 -14.105 1.00 73.88 134 ILE A N 1
ATOM 1031 C CA . ILE A 1 134 ? 1.508 6.000 -14.675 1.00 73.88 134 ILE A CA 1
ATOM 1032 C C . ILE A 1 134 ? 2.469 6.173 -15.855 1.00 73.88 134 ILE A C 1
ATOM 1034 O O . ILE A 1 134 ? 3.638 5.799 -15.773 1.00 73.88 134 ILE A O 1
ATOM 1038 N N . ILE A 1 135 ? 1.969 6.757 -16.948 1.00 59.00 135 ILE A N 1
ATOM 1039 C CA . ILE A 1 135 ? 2.746 7.017 -18.174 1.00 59.00 135 ILE A CA 1
ATOM 1040 C C . ILE A 1 135 ? 3.480 8.366 -18.090 1.00 59.00 135 ILE A C 1
ATOM 1042 O O . ILE A 1 135 ? 4.613 8.492 -18.548 1.00 59.00 135 ILE A O 1
ATOM 1046 N N . LEU A 1 136 ? 2.865 9.381 -17.470 1.00 52.84 136 LEU A N 1
ATOM 1047 C CA . LEU A 1 136 ? 3.413 10.737 -17.383 1.00 52.84 136 LEU A CA 1
ATOM 1048 C C . LEU A 1 136 ? 3.793 11.083 -15.937 1.00 52.84 136 LEU A C 1
ATOM 1050 O O . LEU A 1 136 ? 2.943 11.182 -15.051 1.00 52.84 136 LEU A O 1
ATOM 1054 N N . PHE A 1 137 ? 5.090 11.287 -15.705 1.00 51.62 137 PHE A N 1
ATOM 1055 C CA . PHE A 1 137 ? 5.670 11.679 -14.418 1.00 51.62 137 PHE A CA 1
ATOM 1056 C C . PHE A 1 137 ? 5.303 13.122 -14.040 1.00 51.62 137 PHE A C 1
ATOM 1058 O O . PHE A 1 137 ? 6.087 14.053 -14.205 1.00 51.62 137 PHE A O 1
ATOM 1065 N N . GLN A 1 138 ? 4.102 13.321 -13.502 1.00 47.75 138 GLN A N 1
ATOM 10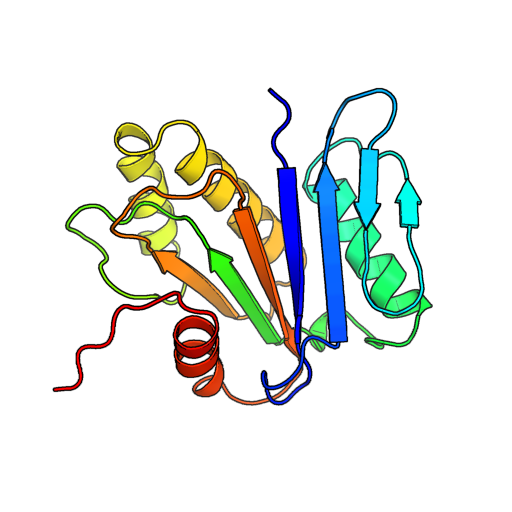66 C CA . GLN A 1 138 ? 3.674 14.593 -12.914 1.00 47.75 138 GLN A CA 1
ATOM 1067 C C . GLN A 1 138 ? 2.960 14.340 -11.573 1.00 47.75 138 GLN A C 1
ATOM 1069 O O . GLN A 1 138 ? 1.750 14.522 -11.467 1.00 47.75 138 GLN A O 1
ATOM 1074 N N . ARG A 1 139 ? 3.708 13.875 -10.553 1.00 42.59 139 ARG A N 1
ATOM 1075 C CA . ARG A 1 139 ? 3.590 14.210 -9.105 1.00 42.59 139 ARG A CA 1
ATOM 1076 C C . ARG A 1 139 ? 4.424 13.254 -8.236 1.00 42.59 139 ARG A C 1
ATOM 1078 O O . ARG A 1 139 ? 4.503 12.066 -8.505 1.00 42.59 139 ARG A O 1
ATOM 1085 N N . LYS A 1 140 ? 5.031 13.802 -7.175 1.00 45.78 140 LYS A N 1
ATOM 1086 C CA . LYS A 1 140 ? 6.012 13.153 -6.277 1.00 45.78 140 LYS A CA 1
ATOM 1087 C C . LYS A 1 140 ? 5.403 12.266 -5.176 1.00 45.78 140 LYS A C 1
ATOM 1089 O O . LYS A 1 140 ? 6.148 11.737 -4.360 1.00 45.78 140 LYS A O 1
ATOM 1094 N N . THR A 1 141 ? 4.078 12.148 -5.105 1.00 51.34 141 THR A N 1
ATOM 1095 C CA . THR A 1 141 ? 3.374 11.581 -3.944 1.00 51.34 141 THR A CA 1
ATOM 1096 C C . THR A 1 141 ? 2.865 10.176 -4.250 1.00 51.34 141 THR A C 1
ATOM 1098 O O . THR A 1 141 ? 2.132 9.995 -5.222 1.00 51.34 141 THR A O 1
ATOM 1101 N N . LEU A 1 142 ? 3.240 9.206 -3.414 1.00 56.19 142 LEU A N 1
ATOM 1102 C CA . LEU A 1 142 ? 2.711 7.839 -3.434 1.00 56.19 142 LEU A CA 1
ATOM 1103 C C . LEU A 1 142 ? 1.279 7.850 -2.889 1.00 56.19 142 LEU A C 1
ATOM 1105 O O . LEU A 1 142 ? 1.000 8.564 -1.920 1.00 56.19 142 LEU A O 1
ATOM 1109 N N . TYR A 1 143 ? 0.370 7.103 -3.517 1.00 59.12 143 TYR A N 1
ATOM 1110 C CA . TYR A 1 143 ? -0.996 6.944 -3.015 1.00 59.12 143 TYR A CA 1
ATOM 1111 C C . TYR A 1 143 ? -1.291 5.466 -2.803 1.00 59.12 143 TYR A C 1
ATOM 1113 O O . TYR A 1 143 ? -1.191 4.681 -3.747 1.00 59.12 143 TYR A O 1
ATOM 1121 N N . THR A 1 144 ? -1.722 5.127 -1.593 1.00 56.19 144 THR A N 1
ATOM 1122 C CA . THR A 1 144 ? -2.283 3.818 -1.261 1.00 56.19 144 THR A CA 1
ATOM 1123 C C . THR A 1 144 ? -3.770 3.987 -0.983 1.00 56.19 144 THR A C 1
ATOM 1125 O O . THR A 1 144 ? -4.171 4.815 -0.160 1.00 56.19 144 THR A O 1
ATOM 1128 N N . VAL A 1 145 ? -4.598 3.226 -1.686 1.00 60.28 145 VAL A N 1
ATOM 1129 C CA . VAL A 1 145 ? -6.054 3.260 -1.558 1.00 60.28 145 VAL A CA 1
ATOM 1130 C C . VAL A 1 145 ? -6.534 1.950 -0.954 1.00 60.28 145 VAL A C 1
ATOM 1132 O O . VAL A 1 145 ? -6.168 0.898 -1.456 1.00 60.28 145 VAL A O 1
ATOM 1135 N N . PHE A 1 146 ? -7.363 2.008 0.082 1.00 58.56 146 PHE A N 1
ATOM 1136 C CA . PHE A 1 146 ? -7.994 0.843 0.699 1.00 58.56 146 PHE A CA 1
ATOM 1137 C C . PHE A 1 146 ? -9.492 0.842 0.387 1.00 58.56 146 PHE A C 1
ATOM 1139 O O . PHE A 1 146 ? -10.161 1.861 0.582 1.00 58.56 146 PHE A O 1
ATOM 1146 N N . LEU A 1 147 ? -10.010 -0.288 -0.094 1.00 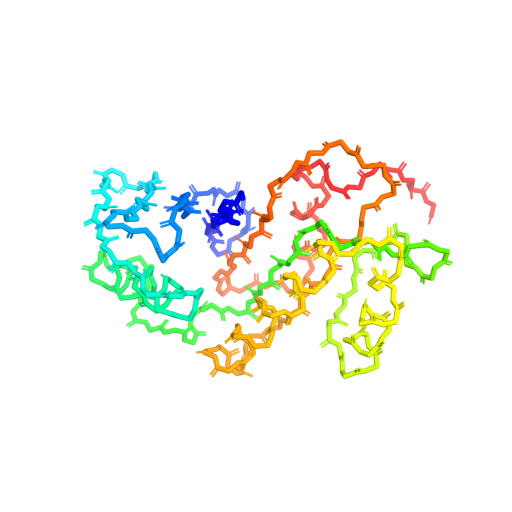56.28 147 LEU A N 1
ATOM 1147 C CA . LEU A 1 147 ? -11.432 -0.467 -0.401 1.00 56.28 147 LEU A CA 1
ATOM 1148 C C . LEU A 1 147 ? -12.051 -1.489 0.549 1.00 56.28 147 LEU A C 1
ATOM 1150 O O . LEU A 1 147 ? -11.491 -2.570 0.763 1.00 56.28 147 LEU A O 1
ATOM 1154 N N . MET A 1 148 ? -13.207 -1.135 1.105 1.00 55.81 148 MET A N 1
ATOM 1155 C CA . MET A 1 148 ? -13.986 -2.022 1.963 1.00 55.81 148 MET A CA 1
ATOM 1156 C C . MET A 1 148 ? -14.963 -2.873 1.140 1.00 55.81 148 MET A C 1
ATOM 1158 O O . MET A 1 148 ? -15.309 -2.487 0.032 1.00 55.81 148 MET A O 1
ATOM 1162 N N . ASN A 1 149 ? -15.362 -4.036 1.670 1.00 45.09 149 ASN A N 1
ATOM 1163 C CA . ASN A 1 149 ? -16.264 -5.045 1.080 1.00 45.09 149 ASN A CA 1
ATOM 1164 C C . ASN A 1 149 ? -17.064 -4.655 -0.178 1.00 45.09 149 ASN A C 1
ATOM 1166 O O . ASN A 1 149 ? -17.953 -3.817 -0.115 1.00 45.09 149 ASN A O 1
ATOM 1170 N N . GLY A 1 150 ? -16.885 -5.434 -1.247 1.00 44.69 150 GLY A N 1
ATOM 1171 C CA . GLY A 1 150 ? -17.755 -5.418 -2.419 1.00 44.69 150 GLY A CA 1
ATOM 1172 C C . GLY A 1 150 ? -17.070 -4.887 -3.673 1.00 44.69 150 GLY A C 1
ATOM 1173 O O . GLY A 1 150 ? -16.806 -3.705 -3.812 1.00 44.69 150 GLY A O 1
ATOM 1174 N N . ILE A 1 151 ? -16.941 -5.787 -4.650 1.00 45.88 151 ILE A N 1
ATOM 1175 C CA . ILE A 1 151 ? -16.815 -5.490 -6.081 1.00 45.88 151 ILE A CA 1
ATOM 1176 C C . ILE A 1 151 ? -15.368 -5.294 -6.582 1.00 45.88 151 ILE A C 1
ATOM 1178 O O . ILE A 1 151 ? -14.826 -4.196 -6.671 1.00 45.88 151 ILE A O 1
ATOM 1182 N N . GLN A 1 152 ? -14.789 -6.405 -7.059 1.00 45.16 152 GLN A N 1
ATOM 1183 C CA . GLN A 1 152 ? -13.566 -6.441 -7.878 1.00 45.16 152 GLN A CA 1
ATOM 1184 C C . GLN A 1 152 ? -13.648 -5.536 -9.128 1.00 45.16 152 GLN A C 1
ATOM 1186 O O . GLN A 1 152 ? -12.621 -5.035 -9.579 1.00 45.16 152 GLN A O 1
ATOM 1191 N N . ASN A 1 153 ? -14.854 -5.286 -9.658 1.00 43.38 153 ASN A N 1
ATOM 1192 C CA . ASN A 1 153 ? -15.073 -4.450 -10.847 1.00 43.38 153 ASN A CA 1
ATOM 1193 C C . ASN A 1 153 ? -14.971 -2.938 -10.577 1.00 43.38 153 ASN A C 1
ATOM 1195 O O . ASN A 1 153 ? -14.584 -2.191 -11.468 1.00 43.38 153 ASN A O 1
ATOM 1199 N N . ILE A 1 154 ? -15.244 -2.477 -9.352 1.00 49.22 154 ILE A N 1
ATOM 1200 C CA . ILE A 1 154 ? -15.288 -1.045 -9.020 1.00 49.22 154 ILE A CA 1
ATOM 1201 C C . ILE A 1 154 ? -13.890 -0.458 -8.933 1.00 49.22 154 ILE A C 1
ATOM 1203 O O . ILE A 1 154 ? -13.692 0.715 -9.183 1.00 49.22 154 ILE A O 1
ATOM 1207 N N . MET A 1 155 ? -12.880 -1.255 -8.627 1.00 50.56 155 MET A N 1
ATOM 1208 C CA . MET A 1 155 ? -11.525 -0.746 -8.466 1.00 50.56 155 MET A CA 1
ATOM 1209 C C . MET A 1 155 ? -10.863 -0.329 -9.781 1.00 50.56 155 MET A C 1
ATOM 1211 O O . MET A 1 155 ? -10.090 0.629 -9.781 1.00 50.56 155 MET A O 1
ATOM 1215 N N . TYR A 1 156 ? -11.191 -1.002 -10.892 1.00 48.78 156 TYR A N 1
ATOM 1216 C CA . TYR A 1 156 ? -10.843 -0.511 -12.227 1.00 48.78 156 TYR A CA 1
ATOM 1217 C C . TYR A 1 156 ? -11.493 0.862 -12.447 1.00 48.78 156 TYR A C 1
ATOM 1219 O O . TYR A 1 156 ? -10.787 1.821 -12.751 1.00 48.78 156 TYR A O 1
ATOM 1227 N N . ASP A 1 157 ? -12.791 0.993 -12.161 1.00 46.12 157 ASP A N 1
ATOM 1228 C CA . ASP A 1 157 ? -13.541 2.245 -12.324 1.00 46.12 157 ASP A CA 1
ATOM 1229 C C . ASP A 1 157 ? -13.149 3.360 -11.345 1.00 46.12 157 ASP A C 1
ATOM 1231 O O . ASP A 1 157 ? -13.174 4.525 -11.727 1.00 46.12 157 ASP A O 1
ATOM 1235 N N . VAL A 1 158 ? -12.739 3.049 -10.113 1.00 48.97 158 VAL A N 1
ATOM 1236 C CA . VAL A 1 158 ? -12.316 4.011 -9.078 1.00 48.97 158 VAL A CA 1
ATOM 1237 C C . VAL A 1 158 ? -10.912 4.506 -9.361 1.00 48.97 158 VAL A C 1
ATOM 1239 O O . VAL A 1 158 ? -10.648 5.703 -9.241 1.00 48.97 158 VAL A O 1
ATOM 1242 N N . MET A 1 159 ? -10.010 3.629 -9.811 1.00 53.50 159 MET A N 1
ATOM 1243 C CA . MET A 1 159 ? -8.721 4.086 -10.321 1.00 53.50 159 MET A CA 1
ATOM 1244 C C . MET A 1 159 ? -8.928 4.997 -11.544 1.00 53.50 159 MET A C 1
ATOM 1246 O O . MET A 1 159 ? -8.339 6.077 -11.601 1.00 53.50 159 MET A O 1
ATOM 1250 N N . VAL A 1 160 ? -9.840 4.651 -12.458 1.00 45.97 160 VAL A N 1
ATOM 1251 C CA . VAL A 1 160 ? -10.227 5.504 -13.598 1.00 45.97 160 VAL A CA 1
ATOM 1252 C C . VAL A 1 160 ? -10.849 6.843 -13.136 1.00 45.97 160 VAL A C 1
ATOM 1254 O O . VAL A 1 160 ? -10.374 7.901 -13.552 1.00 45.97 160 VAL A O 1
ATOM 1257 N N . HIS A 1 161 ? -11.821 6.841 -12.214 1.00 42.09 161 HIS A N 1
ATOM 1258 C CA . HIS A 1 161 ? -12.537 8.031 -11.708 1.00 42.09 161 HIS A CA 1
ATOM 1259 C C . HIS A 1 161 ? -11.667 8.966 -10.855 1.00 42.09 161 HIS A C 1
ATOM 1261 O O . HIS A 1 161 ? -11.911 10.172 -10.813 1.00 42.09 161 HIS A O 1
ATOM 1267 N N . MET A 1 162 ? -10.607 8.461 -10.216 1.00 49.50 162 MET A N 1
ATOM 1268 C CA . MET A 1 162 ? -9.609 9.286 -9.520 1.00 49.50 162 MET A CA 1
ATOM 1269 C C . MET A 1 162 ? -8.625 10.001 -10.474 1.00 49.50 162 MET A C 1
ATOM 1271 O O . MET A 1 162 ? -7.672 10.637 -10.007 1.00 49.50 162 MET A O 1
ATOM 1275 N N . GLY A 1 163 ? -8.834 9.912 -11.796 1.00 33.16 163 GLY A N 1
ATOM 1276 C CA . GLY A 1 163 ? -7.976 10.513 -12.820 1.00 33.16 163 GLY A CA 1
ATOM 1277 C C . GLY A 1 163 ? -6.670 9.742 -13.049 1.00 33.16 163 GLY A C 1
ATOM 1278 O O . GLY A 1 163 ? -5.629 10.367 -13.267 1.00 33.16 163 GLY A O 1
ATOM 1279 N N . LEU A 1 164 ? -6.694 8.403 -12.938 1.00 41.69 164 LEU A N 1
ATOM 1280 C CA . LEU A 1 164 ? -5.512 7.527 -13.071 1.00 41.69 164 LEU A CA 1
ATOM 1281 C C . LEU A 1 164 ? -5.445 6.740 -14.382 1.00 41.69 164 LEU A C 1
ATOM 1283 O O . LEU A 1 164 ? -4.483 6.003 -14.574 1.00 41.69 164 LEU A O 1
ATOM 1287 N N . VAL A 1 165 ? -6.391 6.938 -15.301 1.00 28.97 165 VAL A N 1
ATOM 1288 C CA . VAL A 1 165 ? -6.294 6.488 -16.695 1.00 28.97 165 VAL A CA 1
ATOM 1289 C C . VAL A 1 165 ? -6.813 7.613 -17.589 1.00 28.97 165 VAL A C 1
ATOM 1291 O O . VAL A 1 165 ? -7.911 8.128 -17.381 1.00 28.97 165 VAL A O 1
ATOM 1294 N N . ILE A 1 166 ? -6.014 8.008 -18.582 1.00 24.48 166 ILE A N 1
ATOM 1295 C CA . ILE A 1 166 ? -6.529 8.718 -19.755 1.00 24.48 166 ILE A CA 1
ATOM 1296 C C . ILE A 1 166 ? -7.349 7.676 -20.510 1.00 24.48 166 ILE A C 1
ATOM 1298 O O . ILE A 1 166 ? -6.789 6.690 -20.978 1.00 24.48 166 ILE A O 1
ATOM 1302 N N . SER A 1 167 ? -8.668 7.874 -20.551 1.00 23.11 167 SER A N 1
ATOM 1303 C CA . SER A 1 167 ? -9.620 7.135 -21.387 1.00 23.11 167 SER A CA 1
ATOM 1304 C C . SER A 1 167 ? -8.986 6.684 -22.697 1.00 23.11 167 SER A C 1
ATOM 1306 O O . SER A 1 167 ? -8.568 7.559 -23.452 1.00 23.11 167 SER A O 1
ATOM 1308 N N . ILE A 1 168 ? -9.078 5.394 -23.027 1.00 22.91 168 ILE A N 1
ATOM 1309 C CA . ILE A 1 168 ? -9.498 4.994 -24.373 1.00 22.91 168 ILE A CA 1
ATOM 1310 C C . ILE A 1 168 ? -10.429 3.782 -24.237 1.00 22.91 168 ILE A C 1
ATOM 1312 O O . ILE A 1 168 ? -9.994 2.669 -23.965 1.00 22.91 168 ILE A O 1
ATOM 1316 N N . LEU A 1 169 ? -11.727 4.041 -24.408 1.00 24.25 169 LEU A N 1
ATOM 1317 C CA . LEU A 1 169 ? -12.704 3.057 -24.868 1.00 24.25 169 LEU A CA 1
ATOM 1318 C C . LEU A 1 169 ? -12.270 2.552 -26.250 1.00 24.25 169 LEU A C 1
ATOM 1320 O O . LEU A 1 169 ? -12.226 3.366 -27.173 1.00 24.25 169 LEU A O 1
ATOM 1324 N N . GLN A 1 170 ? -12.016 1.251 -26.386 1.00 29.64 170 GLN A N 1
ATOM 1325 C CA . GLN A 1 170 ? -12.549 0.401 -27.461 1.00 29.64 170 GLN A CA 1
ATOM 1326 C C . GLN A 1 170 ? -12.748 -1.013 -26.920 1.00 29.64 170 GLN A C 1
ATOM 1328 O O . GLN A 1 170 ? -11.827 -1.508 -26.233 1.00 29.64 170 GLN A O 1
#

Radius of gyration: 15.36 Å; chains: 1; bounding box: 35×27×45 Å

Foldseek 3Di:
DWAKAKEFEAEQLLPDTCWMWIWTDACDPWTFIQIPPPDGDTDHANDPLSVVVVVQVVCCVVVVDVDLQQQAAKEKEDQACDPNDQAKDWDDPVNLVSLVVCCVVVVPRSVVSSVNQVSCCVRRVNHTYMYQHAPDPDDRYMYMYTHGHDDPPVVSVSCVVVVSHDDDDD

Secondary structure (DSSP, 8-state):
----EEEEEE-TTSSSEEEEEEEE-TTSS--EEEETTTEEEE---SSHHHHHHHHHHHHHHTTS-SSGGGEEEEEEEEEE-TTT-SS-EE--HHHHHHHHHGGGTSTTHHHHHHHHHHHHHHH-TTSEEEEEEESS-----EEEEEEESS-TTHHHHHHIIIIIS-----

pLDDT: mean 70.12, std 18.57, range [22.91, 96.19]

Organism: NCBI:txid1423820

InterPro domains:
  IPR000890 Aliphatic acid kinase, short-chain [PF00871] (5-139)
  IPR000890 Aliphatic acid kinase, short-chain [PTHR21060] (5-133)
  IPR043129 ATPase, nucleotide binding domain [SSF53067] (5-133)

Sequence (170 aa):
MGVEFKVQIFDNRGEAIIAQGLVGRISQQESSIKVKYKVDFTGTVSDHTAALSFIFKQLIKLGIISKLDEICAVGHRGVAGGKYFDHSVIVTEKVMNKIDKLSELAPIHNPANLKEIKICKRLLPNAIEIAAFIILFQRKTLYTVFLMNGIQNIMYDVMVHMGLVISILQ